Protein AF-A0A938SX46-F1 (afdb_monomer)

pLDDT: mean 93.07, std 6.9, range [54.84, 98.25]

Sequence (60 aa):
MGTLRVGVIAFVNTLPLTRGLEKSRSPEVELVYASPSALADRLRYGELDAALIPAVEFFR

Foldseek 3Di:
DAAAEEEEEDDPVCPVVVVVVVVVPDVSYDYDYDDQVVQLVCVVVVVHPYYDHDPVSVVD

Secondary structure (DSSP, 8-state):
-PPEEEEE---TTTHHHHHHHHHH--TTEEEEE--HHHHHHHHHTTS-SEE---HHHHT-

Radius of gyration: 11.49 Å; Cα contacts (8 Å, |Δi|>4): 80; chains: 1; bounding box: 25×25×25 Å

Structure (mmCIF, N/CA/C/O backbone):
data_AF-A0A938SX46-F1
#
_entry.id   AF-A0A938SX46-F1
#
loop_
_atom_site.group_PDB
_atom_site.id
_atom_site.type_symbol
_atom_site.label_atom_id
_atom_site.label_alt_id
_atom_site.label_comp_id
_atom_site.label_asym_id
_atom_site.label_entity_id
_atom_site.label_seq_id
_atom_site.pdbx_PDB_ins_code
_atom_site.Cartn_x
_atom_site.Cartn_y
_atom_site.Cartn_z
_atom_site.occupancy
_atom_site.B_iso_or_equiv
_atom_site.auth_seq_id
_atom_site.auth_comp_id
_atom_site.auth_asym_id
_atom_site.auth_atom_id
_atom_site.pdbx_PDB_model_num
ATOM 1 N N . MET A 1 1 ? -14.203 9.707 14.576 1.00 54.84 1 MET A N 1
ATOM 2 C CA . MET A 1 1 ? -13.668 9.371 13.240 1.00 54.84 1 MET A CA 1
ATOM 3 C C . MET A 1 1 ? -12.581 8.329 13.444 1.00 54.84 1 MET A C 1
ATOM 5 O O . MET A 1 1 ? -11.833 8.472 14.402 1.00 54.84 1 MET A O 1
ATOM 9 N N . GLY A 1 2 ? -12.599 7.229 12.686 1.00 80.31 2 GLY A N 1
ATOM 10 C CA . GLY A 1 2 ? -11.607 6.153 12.820 1.00 80.31 2 GLY A CA 1
ATOM 11 C C . GLY A 1 2 ? -10.330 6.468 12.039 1.00 80.31 2 GLY A C 1
ATOM 12 O O . GLY A 1 2 ? -10.385 7.226 11.075 1.00 80.31 2 GLY A O 1
ATOM 13 N N . THR A 1 3 ? -9.199 5.901 12.459 1.00 90.31 3 THR A N 1
ATOM 14 C CA . THR A 1 3 ? -7.923 5.982 11.733 1.00 90.31 3 THR A CA 1
ATOM 15 C C . THR A 1 3 ? -8.024 5.236 10.401 1.00 90.31 3 THR A C 1
ATOM 17 O O . THR A 1 3 ? -8.437 4.079 10.375 1.00 90.31 3 THR A O 1
ATOM 20 N N . LEU A 1 4 ? -7.639 5.889 9.305 1.00 94.44 4 LEU A N 1
ATOM 21 C CA . LEU A 1 4 ? -7.583 5.317 7.964 1.00 94.44 4 LEU A CA 1
ATOM 22 C C . LEU A 1 4 ? -6.333 4.438 7.816 1.00 94.44 4 LEU A C 1
ATOM 24 O O . LEU A 1 4 ? -5.212 4.933 7.913 1.00 94.44 4 LEU A O 1
ATOM 28 N N . ARG A 1 5 ? -6.512 3.150 7.533 1.00 96.44 5 ARG A N 1
ATOM 29 C CA . ARG A 1 5 ? -5.437 2.167 7.342 1.00 96.44 5 ARG A CA 1
ATOM 30 C C . ARG A 1 5 ? -5.075 2.091 5.864 1.00 96.44 5 ARG A C 1
ATOM 32 O O . ARG A 1 5 ? -5.842 1.567 5.053 1.00 96.44 5 ARG A O 1
ATOM 39 N N . VAL A 1 6 ? -3.904 2.611 5.506 1.00 96.69 6 VAL A N 1
ATOM 40 C CA . VAL A 1 6 ? -3.447 2.724 4.116 1.00 96.69 6 VAL A CA 1
ATOM 41 C C . VAL A 1 6 ? -2.259 1.801 3.861 1.00 96.69 6 VAL A C 1
ATOM 43 O O . VAL A 1 6 ? -1.170 1.987 4.400 1.00 96.69 6 VAL A O 1
ATOM 46 N N . GLY A 1 7 ? -2.460 0.813 2.993 1.00 97.44 7 GLY A N 1
ATOM 47 C CA . GLY A 1 7 ? -1.433 -0.115 2.537 1.00 97.44 7 GLY A CA 1
ATOM 48 C C . GLY A 1 7 ? -0.428 0.531 1.584 1.00 97.44 7 GLY A C 1
ATOM 49 O O . GLY A 1 7 ? -0.804 1.012 0.514 1.00 97.44 7 GLY A O 1
ATOM 50 N N . VAL A 1 8 ? 0.858 0.488 1.925 1.00 97.00 8 VAL A N 1
ATOM 51 C CA . VAL A 1 8 ? 1.946 1.067 1.125 1.00 97.00 8 VAL A CA 1
A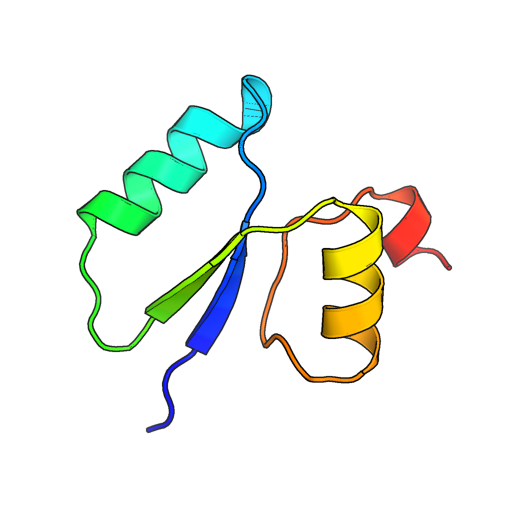TOM 52 C C . VAL A 1 8 ? 3.068 0.063 0.857 1.00 97.00 8 VAL A C 1
ATOM 54 O O . VAL A 1 8 ? 3.337 -0.845 1.642 1.00 97.00 8 VAL A O 1
ATOM 57 N N . ILE A 1 9 ? 3.749 0.249 -0.275 1.00 95.25 9 ILE A N 1
ATOM 58 C CA . ILE A 1 9 ? 4.903 -0.547 -0.715 1.00 95.25 9 ILE A CA 1
ATOM 59 C C . ILE A 1 9 ? 6.159 0.321 -0.787 1.00 95.25 9 ILE A C 1
ATOM 61 O O . ILE A 1 9 ? 6.103 1.504 -1.138 1.00 95.25 9 ILE A O 1
ATOM 65 N N . ALA A 1 10 ? 7.306 -0.288 -0.488 1.00 88.81 10 ALA A N 1
ATOM 66 C CA . ALA A 1 10 ? 8.620 0.354 -0.494 1.00 88.81 10 ALA A CA 1
ATOM 67 C C . ALA A 1 10 ? 9.411 0.058 -1.785 1.00 88.81 10 ALA A C 1
ATOM 69 O O . ALA A 1 10 ? 10.595 -0.273 -1.743 1.00 88.81 10 ALA A O 1
ATOM 70 N N . PHE A 1 11 ? 8.757 0.151 -2.946 1.00 93.44 11 PHE A N 1
ATOM 71 C CA . PHE A 1 11 ? 9.440 0.086 -4.236 1.00 93.44 11 PHE A CA 1
ATOM 72 C C . PHE A 1 11 ? 9.932 1.470 -4.659 1.00 93.44 11 PHE A C 1
ATOM 74 O O . PHE A 1 11 ? 9.406 2.502 -4.245 1.00 93.44 11 PHE A O 1
ATOM 81 N N . VAL A 1 12 ? 10.958 1.503 -5.509 1.00 94.06 12 VAL A N 1
ATOM 82 C CA . VAL A 1 12 ? 11.593 2.761 -5.938 1.00 94.06 12 VAL A CA 1
ATOM 83 C C . VAL A 1 12 ? 10.587 3.699 -6.612 1.00 94.06 12 VAL A C 1
ATOM 85 O O . VAL A 1 12 ? 10.615 4.904 -6.379 1.00 94.06 12 VAL A O 1
ATOM 88 N N . ASN A 1 13 ? 9.658 3.147 -7.394 1.00 92.44 13 ASN A N 1
ATOM 89 C CA . ASN A 1 13 ? 8.612 3.903 -8.081 1.00 92.44 13 ASN A CA 1
ATOM 90 C C . ASN A 1 13 ? 7.530 4.464 -7.140 1.00 92.44 13 ASN A C 1
ATOM 92 O O . ASN A 1 13 ? 6.888 5.448 -7.495 1.00 92.44 13 ASN A O 1
ATOM 96 N N . THR A 1 14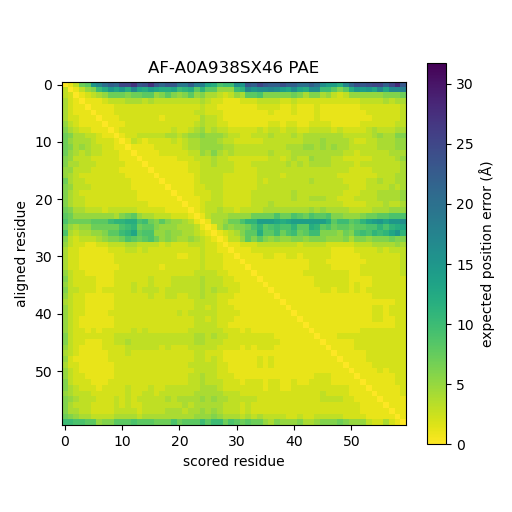 ? 7.328 3.883 -5.954 1.00 94.19 14 THR A N 1
ATOM 97 C CA . THR A 1 14 ? 6.340 4.357 -4.966 1.00 94.19 14 THR A CA 1
ATOM 98 C C . THR A 1 14 ? 6.958 5.202 -3.857 1.00 94.19 14 THR A C 1
ATOM 10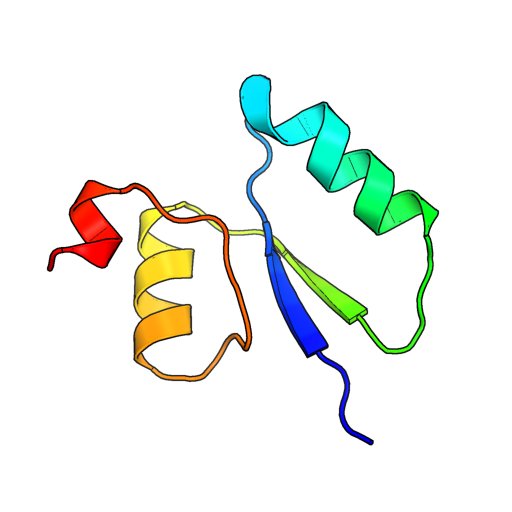0 O O . THR A 1 14 ? 6.244 5.914 -3.153 1.00 94.19 14 THR A O 1
ATOM 103 N N . LEU A 1 15 ? 8.287 5.196 -3.733 1.00 93.44 15 LEU A N 1
A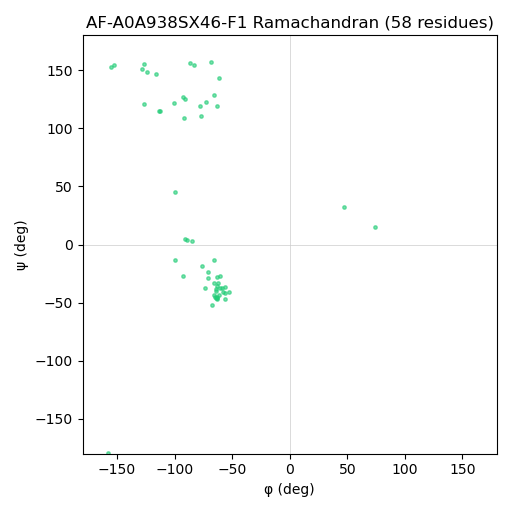TOM 104 C CA . LEU A 1 15 ? 9.025 5.895 -2.685 1.00 93.44 15 LEU A CA 1
ATOM 105 C C . LEU A 1 15 ? 8.684 7.395 -2.545 1.00 93.44 15 LEU A C 1
ATOM 107 O O . LEU A 1 15 ? 8.567 7.843 -1.401 1.00 93.44 15 LEU A O 1
ATOM 111 N N . PRO A 1 16 ? 8.494 8.188 -3.627 1.00 93.88 16 PRO A N 1
ATOM 112 C CA . PRO A 1 16 ? 8.104 9.594 -3.490 1.00 93.88 16 PRO A CA 1
ATOM 113 C C . PRO A 1 16 ? 6.752 9.776 -2.788 1.00 93.88 16 PRO A C 1
ATOM 115 O O . PRO A 1 16 ? 6.635 10.621 -1.901 1.00 93.88 16 PRO A O 1
ATOM 118 N N . LEU A 1 17 ? 5.756 8.957 -3.143 1.00 92.31 17 LEU A N 1
ATOM 119 C CA . LEU A 1 17 ? 4.421 8.985 -2.541 1.00 92.31 17 LEU A CA 1
ATOM 120 C C . LEU A 1 17 ? 4.477 8.543 -1.079 1.00 92.31 17 LEU A C 1
ATOM 122 O O . LEU A 1 17 ? 4.018 9.266 -0.197 1.00 92.31 17 LEU A O 1
ATOM 126 N N . THR A 1 18 ? 5.092 7.389 -0.821 1.00 91.81 18 THR A N 1
ATOM 127 C CA . THR A 1 18 ? 5.203 6.804 0.516 1.00 91.81 18 THR A CA 1
ATOM 128 C C . THR A 1 18 ? 5.874 7.773 1.496 1.00 91.81 18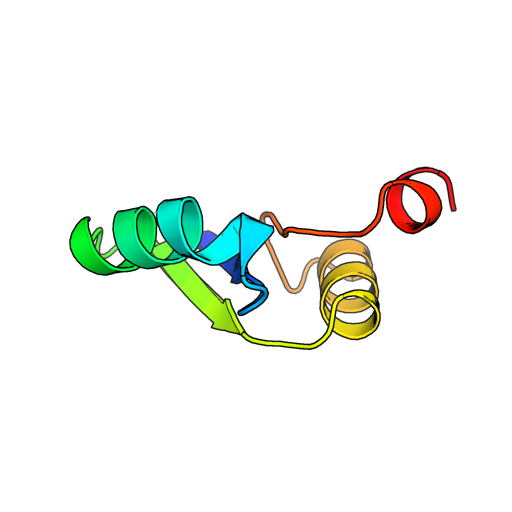 THR A C 1
ATOM 130 O O . THR A 1 18 ? 5.325 8.063 2.556 1.00 91.81 18 THR A O 1
ATOM 133 N N . ARG A 1 19 ? 6.998 8.387 1.101 1.00 92.25 19 ARG A N 1
ATOM 134 C CA . ARG A 1 19 ? 7.679 9.400 1.926 1.00 92.25 19 ARG A CA 1
ATOM 135 C C . ARG A 1 19 ? 6.852 10.669 2.119 1.00 92.25 19 ARG A C 1
ATOM 137 O O . ARG A 1 19 ? 6.976 11.325 3.150 1.00 92.25 19 ARG A O 1
ATOM 144 N N . GLY A 1 20 ? 6.054 11.057 1.125 1.00 92.25 20 GLY A N 1
ATOM 145 C CA . GLY A 1 20 ? 5.127 12.182 1.247 1.00 92.25 20 GLY A CA 1
ATOM 146 C C . GLY A 1 20 ? 4.068 11.928 2.320 1.00 92.25 20 GLY A C 1
ATOM 147 O O . GLY A 1 20 ? 3.838 12.785 3.173 1.00 92.25 20 GLY A O 1
ATOM 148 N N . LEU A 1 21 ? 3.494 10.723 2.328 1.00 89.81 21 LEU A N 1
ATOM 149 C CA . LEU A 1 21 ? 2.500 10.298 3.314 1.00 89.81 21 LEU A CA 1
ATOM 150 C C . LEU A 1 21 ? 3.091 10.239 4.729 1.00 89.81 21 LEU A C 1
ATOM 152 O O . LEU A 1 21 ? 2.513 10.820 5.645 1.00 89.81 21 LEU A O 1
ATOM 156 N N . GLU A 1 22 ? 4.278 9.652 4.903 1.00 90.94 22 GLU A N 1
ATOM 157 C CA . GLU A 1 22 ? 4.982 9.619 6.198 1.00 90.94 22 GLU A CA 1
ATOM 158 C C . GLU A 1 22 ? 5.244 11.024 6.759 1.00 90.94 22 GLU A C 1
ATOM 160 O O . GLU A 1 22 ? 5.090 11.278 7.955 1.00 90.94 22 GLU A O 1
ATOM 165 N N . LYS A 1 23 ? 5.631 11.964 5.888 1.00 91.38 23 LYS A N 1
ATOM 166 C CA . LYS A 1 23 ? 5.907 13.354 6.275 1.00 91.38 23 LYS A CA 1
ATOM 167 C C . LYS A 1 23 ? 4.657 14.135 6.652 1.00 91.38 23 LYS A C 1
ATOM 169 O O . LYS A 1 23 ? 4.771 15.052 7.460 1.00 91.38 23 LYS A O 1
ATOM 174 N N . SER A 1 24 ? 3.498 13.796 6.084 1.00 85.44 24 SER A N 1
ATOM 175 C CA . SER A 1 24 ? 2.239 14.489 6.384 1.00 85.44 24 SER A CA 1
ATOM 176 C C . SER A 1 24 ? 1.854 14.387 7.864 1.00 85.44 24 SER A C 1
ATOM 178 O O . SER A 1 24 ? 1.206 15.293 8.379 1.00 85.44 24 SER A O 1
ATOM 180 N N . ARG A 1 25 ? 2.290 13.313 8.550 1.00 75.00 25 ARG A N 1
ATOM 181 C CA . ARG A 1 25 ? 2.018 13.032 9.971 1.00 75.00 25 ARG A CA 1
ATOM 182 C C . ARG A 1 25 ? 0.545 13.201 10.357 1.00 75.00 25 ARG A C 1
ATOM 184 O O . ARG A 1 25 ? 0.256 13.586 11.489 1.00 75.00 25 ARG A O 1
ATOM 191 N N . SER A 1 26 ? -0.381 12.925 9.436 1.00 83.50 26 SER A N 1
ATOM 192 C CA . SER A 1 26 ? -1.801 12.976 9.766 1.00 83.50 26 SER A CA 1
ATOM 193 C C . SER A 1 26 ? -2.099 11.917 10.835 1.00 83.50 26 SER A C 1
ATOM 195 O O . SER A 1 26 ? -1.890 10.733 10.568 1.00 83.50 26 SER A O 1
ATOM 197 N N . PRO A 1 27 ? -2.576 12.299 12.035 1.00 79.00 27 PRO A N 1
ATOM 198 C CA . PRO A 1 27 ? -2.889 11.341 13.099 1.00 79.00 27 PRO A CA 1
ATOM 199 C C . PRO A 1 27 ? -4.059 10.418 12.726 1.00 79.00 27 PRO A C 1
ATOM 201 O O . PRO A 1 27 ? -4.289 9.405 13.378 1.00 79.00 27 PRO A O 1
ATOM 204 N N . GLU A 1 28 ? -4.787 10.761 11.665 1.00 89.94 28 GLU A N 1
ATOM 205 C CA . GLU A 1 28 ? -5.915 10.003 11.138 1.00 89.94 28 GLU A CA 1
ATOM 206 C C . GLU A 1 28 ? -5.494 8.980 10.074 1.00 89.94 28 GLU A C 1
ATOM 208 O 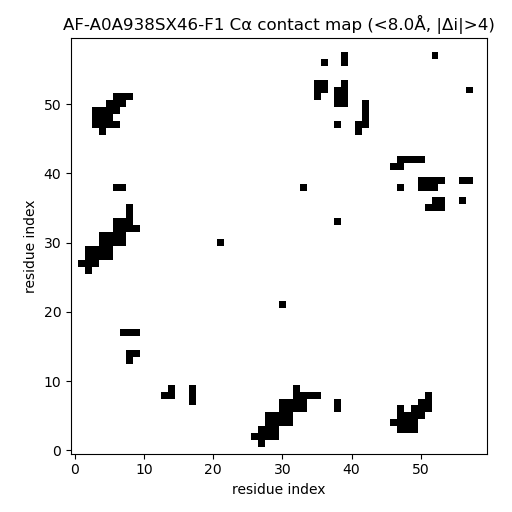O . GLU A 1 28 ? -6.363 8.347 9.487 1.00 89.94 28 GLU A O 1
ATOM 213 N N . VAL A 1 29 ? -4.192 8.805 9.808 1.00 92.38 29 VAL A N 1
ATOM 214 C CA . VAL A 1 29 ? -3.686 7.848 8.814 1.00 92.38 29 VAL A CA 1
ATOM 215 C C . VAL A 1 29 ? -2.640 6.925 9.430 1.00 92.38 29 VAL A C 1
ATOM 217 O O . VAL A 1 29 ? -1.582 7.360 9.881 1.00 92.38 29 VAL A O 1
ATOM 220 N N . GLU A 1 30 ? -2.911 5.627 9.380 1.00 94.38 30 GLU A N 1
ATOM 221 C CA . GLU A 1 30 ? -1.964 4.564 9.692 1.00 94.38 30 GLU A CA 1
ATOM 222 C C . GLU A 1 30 ? -1.411 3.988 8.385 1.00 94.38 30 GLU A C 1
ATOM 224 O O . GLU A 1 30 ? -2.163 3.501 7.539 1.00 94.38 30 GLU A O 1
ATOM 229 N N . LEU A 1 31 ? -0.089 4.032 8.211 1.00 95.06 31 LEU A N 1
ATOM 230 C CA . LEU A 1 31 ? 0.572 3.428 7.055 1.00 95.06 31 LEU A CA 1
ATOM 231 C C . LEU A 1 31 ? 0.961 1.985 7.362 1.00 95.06 31 LEU A C 1
ATOM 233 O O . LEU A 1 31 ? 1.698 1.714 8.308 1.00 95.06 31 LEU A O 1
ATOM 237 N N . VAL A 1 32 ? 0.507 1.064 6.517 1.00 96.56 32 VAL A N 1
ATOM 238 C CA . VAL A 1 32 ? 0.721 -0.372 6.679 1.00 96.56 32 VAL A CA 1
ATOM 239 C C . VAL A 1 32 ? 1.613 -0.889 5.558 1.00 96.56 32 VAL A C 1
ATOM 241 O O . VAL A 1 32 ? 1.228 -0.897 4.391 1.00 96.56 32 VAL A O 1
ATOM 244 N N . TYR A 1 33 ? 2.805 -1.360 5.912 1.00 96.81 33 TYR A N 1
ATOM 245 C CA . TYR A 1 33 ? 3.767 -1.906 4.958 1.00 96.81 33 TYR A CA 1
ATOM 246 C C . TYR A 1 33 ? 3.622 -3.421 4.817 1.00 96.81 33 TYR A C 1
ATOM 248 O O . TYR A 1 33 ? 3.691 -4.147 5.808 1.00 96.81 33 TYR A O 1
ATOM 256 N N . ALA A 1 34 ? 3.468 -3.907 3.585 1.00 96.94 34 ALA A N 1
ATOM 257 C CA . ALA A 1 34 ? 3.515 -5.334 3.260 1.00 96.94 34 ALA A CA 1
ATOM 258 C C . ALA A 1 34 ? 3.861 -5.555 1.775 1.00 96.94 34 ALA A C 1
ATOM 260 O O . ALA A 1 34 ? 4.077 -4.603 1.024 1.00 96.94 34 ALA A O 1
ATOM 261 N N . SER A 1 35 ? 3.932 -6.816 1.340 1.00 96.12 35 SER A N 1
ATOM 262 C CA . SER A 1 35 ? 4.083 -7.145 -0.083 1.00 96.12 35 SER A CA 1
ATOM 263 C C . SER A 1 35 ? 2.813 -6.790 -0.880 1.00 96.12 35 SER A C 1
ATOM 265 O O . SER A 1 35 ? 1.725 -6.765 -0.302 1.00 96.12 35 SER A O 1
ATOM 267 N N . PRO A 1 36 ? 2.904 -6.572 -2.208 1.00 95.75 36 PRO A N 1
ATOM 268 C CA . PRO A 1 36 ? 1.737 -6.226 -3.024 1.00 95.75 36 PRO A CA 1
ATOM 269 C C . PRO A 1 36 ? 0.586 -7.243 -2.932 1.00 95.75 36 PRO A C 1
ATOM 271 O O . PRO A 1 36 ? -0.567 -6.840 -2.814 1.00 95.75 36 PRO A O 1
ATOM 274 N N . SER A 1 37 ? 0.887 -8.548 -2.940 1.00 95.44 37 SER A N 1
ATOM 275 C CA . SER A 1 37 ? -0.128 -9.604 -2.796 1.00 95.44 37 SER A CA 1
ATOM 276 C C . SER A 1 37 ? -0.789 -9.575 -1.418 1.00 95.44 37 SER A C 1
ATOM 278 O O . SER A 1 37 ? -2.009 -9.621 -1.329 1.00 95.44 37 SER A O 1
ATOM 280 N N . ALA A 1 38 ? -0.004 -9.402 -0.348 1.00 97.31 38 ALA A N 1
ATOM 281 C CA . ALA A 1 38 ? -0.551 -9.310 1.003 1.00 97.31 38 ALA A CA 1
ATOM 282 C C . ALA A 1 38 ? -1.441 -8.071 1.173 1.00 97.31 38 ALA A C 1
ATOM 284 O O . ALA A 1 38 ? -2.493 -8.152 1.795 1.00 97.31 38 ALA A O 1
ATOM 285 N N . LEU A 1 39 ? -1.056 -6.924 0.606 1.00 98.00 39 LEU A N 1
ATOM 286 C CA . LEU A 1 39 ? -1.903 -5.730 0.625 1.00 98.00 39 LEU A CA 1
ATOM 287 C C . LEU A 1 39 ? -3.210 -5.935 -0.146 1.00 98.00 39 LEU A C 1
ATOM 289 O O . LEU A 1 39 ? -4.248 -5.466 0.313 1.00 98.00 39 LEU A O 1
ATOM 293 N N . ALA A 1 40 ? -3.174 -6.640 -1.279 1.00 97.94 40 ALA A N 1
ATOM 294 C CA . ALA A 1 40 ? -4.375 -6.963 -2.041 1.00 97.94 40 ALA A CA 1
ATOM 295 C C . ALA A 1 40 ? -5.341 -7.849 -1.244 1.00 97.94 40 ALA A C 1
ATOM 297 O O . ALA A 1 40 ? -6.522 -7.524 -1.157 1.00 97.94 40 ALA A O 1
ATOM 298 N N . ASP A 1 41 ? -4.846 -8.905 -0.597 1.00 97.81 41 ASP A N 1
ATOM 299 C CA . ASP A 1 41 ? -5.679 -9.774 0.242 1.00 97.81 41 ASP A CA 1
ATOM 300 C C . ASP A 1 41 ? -6.271 -9.011 1.430 1.00 97.81 41 ASP A C 1
ATOM 302 O O . ASP A 1 41 ? -7.476 -9.050 1.669 1.00 97.81 41 ASP A O 1
ATOM 306 N N . ARG A 1 42 ? -5.448 -8.235 2.136 1.00 98.25 42 ARG A N 1
ATOM 307 C CA . ARG A 1 42 ? -5.894 -7.441 3.288 1.00 98.25 42 ARG A CA 1
ATOM 308 C C . ARG A 1 42 ? -6.913 -6.369 2.904 1.00 98.25 42 ARG A C 1
ATOM 310 O O . ARG A 1 42 ? -7.852 -6.125 3.657 1.00 98.25 42 ARG A O 1
ATOM 317 N N . LEU A 1 43 ? -6.770 -5.761 1.725 1.00 98.19 43 LEU A N 1
ATOM 318 C CA . LEU A 1 43 ? -7.776 -4.850 1.178 1.00 98.19 43 LE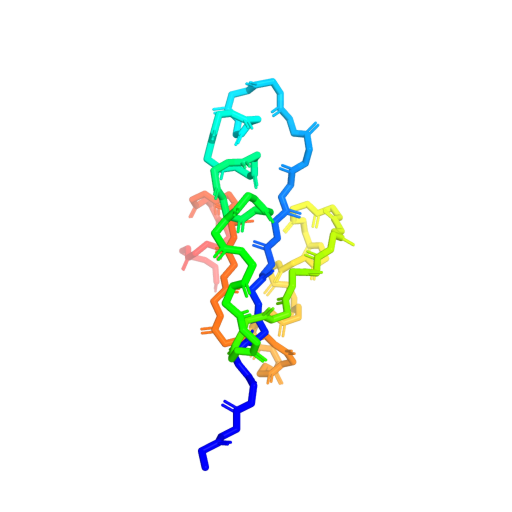U A CA 1
ATOM 319 C C . LEU A 1 43 ? -9.088 -5.590 0.870 1.00 98.19 43 LEU A C 1
ATOM 321 O O . LEU A 1 43 ? -10.152 -5.114 1.255 1.00 98.19 43 LEU A O 1
ATOM 325 N N . ARG A 1 44 ? -9.027 -6.774 0.241 1.00 97.19 44 ARG A N 1
ATOM 326 C CA . ARG A 1 44 ? -10.214 -7.600 -0.062 1.00 97.19 44 ARG A CA 1
ATOM 327 C C . ARG A 1 44 ? -10.983 -8.024 1.188 1.00 97.19 44 ARG A C 1
ATOM 329 O O . ARG A 1 44 ? -12.209 -8.055 1.157 1.00 97.19 44 ARG A O 1
ATOM 336 N N . TYR A 1 45 ? -10.283 -8.323 2.280 1.00 97.31 45 TYR A N 1
ATOM 337 C CA . TYR A 1 45 ? -10.901 -8.703 3.554 1.00 97.31 45 TYR A CA 1
ATOM 338 C C . TYR A 1 45 ? -11.304 -7.507 4.440 1.00 97.31 45 TYR A C 1
ATOM 340 O O . TYR A 1 45 ? -11.793 -7.712 5.549 1.00 97.31 45 TYR A O 1
ATOM 348 N N . GLY A 1 46 ? -11.136 -6.260 3.978 1.00 97.06 46 GLY A N 1
ATOM 349 C CA . GLY A 1 46 ? -11.519 -5.057 4.734 1.00 97.06 46 GLY A CA 1
ATOM 350 C C . GLY A 1 46 ? -10.593 -4.716 5.911 1.00 97.06 46 GLY A C 1
ATOM 351 O O . GLY A 1 46 ? -10.931 -3.905 6.781 1.00 97.06 46 GLY A O 1
ATOM 352 N N . GLU A 1 47 ? -9.404 -5.318 5.957 1.00 98.00 47 GLU A N 1
ATOM 353 C CA . GLU A 1 47 ? -8.372 -4.997 6.947 1.00 98.00 47 GLU A CA 1
ATOM 354 C C . GLU A 1 47 ? -7.649 -3.678 6.643 1.00 98.00 47 GLU A C 1
ATOM 356 O O . GLU A 1 47 ? -6.999 -3.113 7.525 1.00 98.00 47 GLU A O 1
ATOM 361 N N . LEU A 1 48 ? -7.750 -3.203 5.401 1.00 98.25 48 LEU A N 1
ATOM 362 C CA . LEU A 1 48 ? -7.244 -1.919 4.929 1.00 98.25 48 LEU A CA 1
ATOM 363 C C . LEU A 1 48 ? -8.389 -1.120 4.315 1.00 98.25 48 LEU A C 1
ATOM 365 O O . LEU A 1 48 ? -9.294 -1.691 3.712 1.00 98.25 48 LEU A O 1
ATOM 369 N N . ASP A 1 49 ? -8.311 0.200 4.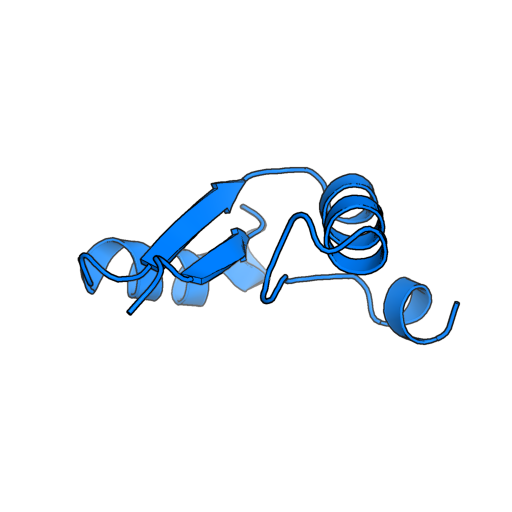431 1.00 97.12 49 ASP A N 1
ATOM 370 C CA . ASP A 1 49 ? -9.303 1.116 3.865 1.00 97.12 49 ASP A CA 1
ATOM 371 C C . ASP A 1 49 ? -8.892 1.581 2.453 1.00 97.12 49 ASP A C 1
ATOM 373 O O . ASP A 1 49 ? -9.732 1.888 1.611 1.00 97.12 49 ASP A O 1
ATOM 377 N N . ALA A 1 50 ? -7.585 1.592 2.173 1.00 96.12 50 ALA A N 1
ATOM 378 C CA . ALA A 1 50 ? -7.003 1.793 0.846 1.00 96.12 50 ALA A CA 1
ATOM 379 C C . ALA A 1 50 ? -5.637 1.096 0.763 1.00 96.12 50 ALA A C 1
ATOM 381 O O . ALA A 1 50 ? -4.972 0.928 1.784 1.00 96.12 50 ALA A O 1
ATOM 382 N N . ALA A 1 51 ? -5.172 0.708 -0.429 1.00 97.44 51 ALA A N 1
ATOM 383 C CA . ALA A 1 51 ? -3.830 0.145 -0.590 1.00 97.44 51 ALA A CA 1
ATOM 384 C C . ALA A 1 51 ? -3.257 0.309 -2.005 1.00 97.44 51 ALA A C 1
ATOM 386 O O . ALA A 1 51 ? -3.990 0.324 -2.994 1.00 97.44 51 ALA A O 1
ATOM 387 N N . LEU A 1 52 ? -1.927 0.364 -2.102 1.00 96.62 52 LEU A N 1
ATOM 388 C CA . LEU A 1 52 ? -1.198 0.206 -3.360 1.00 96.62 52 LEU A CA 1
ATOM 389 C C . LEU A 1 52 ? -1.140 -1.281 -3.743 1.00 96.62 52 LEU A C 1
ATOM 391 O O . LEU A 1 52 ? -0.423 -2.057 -3.110 1.00 96.62 52 LEU A O 1
ATOM 395 N N . ILE A 1 53 ? -1.861 -1.663 -4.800 1.00 96.50 53 ILE A N 1
ATOM 396 C CA . ILE A 1 53 ? -1.918 -3.042 -5.309 1.00 96.50 53 ILE A CA 1
ATOM 397 C C . ILE A 1 53 ? -1.575 -3.097 -6.807 1.00 96.50 53 ILE A C 1
ATOM 399 O O . ILE A 1 53 ? -1.755 -2.105 -7.518 1.00 96.50 53 ILE A O 1
ATOM 403 N N . PRO A 1 54 ? -1.090 -4.237 -7.329 1.00 94.25 54 PRO A N 1
ATOM 404 C CA . PRO A 1 54 ? -0.922 -4.425 -8.765 1.00 94.25 54 PRO A CA 1
ATOM 405 C C . PRO A 1 54 ? -2.270 -4.320 -9.491 1.00 94.25 54 PRO A C 1
ATOM 407 O O . PRO A 1 54 ? -3.269 -4.845 -9.010 1.00 94.25 54 PRO A O 1
ATOM 410 N N . ALA A 1 55 ? -2.299 -3.732 -10.691 1.00 95.69 55 ALA A N 1
ATOM 411 C CA . ALA A 1 55 ? -3.537 -3.610 -11.473 1.00 95.69 55 ALA A CA 1
ATOM 412 C C . ALA A 1 55 ? -4.216 -4.970 -11.724 1.00 95.69 55 ALA A C 1
ATOM 414 O O . ALA A 1 55 ? -5.434 -5.075 -11.661 1.00 95.69 55 ALA A O 1
ATOM 415 N N . VAL A 1 56 ? -3.429 -6.029 -11.935 1.00 95.94 56 VAL A N 1
ATOM 416 C CA . VAL A 1 56 ? -3.949 -7.396 -12.106 1.00 95.94 56 VAL A CA 1
ATOM 417 C C . VAL A 1 56 ? -4.681 -7.928 -10.872 1.00 95.94 56 VAL A C 1
ATOM 419 O O . VAL A 1 56 ? -5.564 -8.757 -11.031 1.00 95.94 56 VAL A O 1
ATOM 422 N N . GLU A 1 57 ? -4.343 -7.466 -9.663 1.00 96.00 57 GLU A N 1
ATOM 423 C CA . GLU A 1 57 ? -5.088 -7.818 -8.449 1.00 96.00 57 GLU A CA 1
ATOM 424 C C . GLU A 1 57 ? -6.435 -7.093 -8.404 1.00 96.00 57 GLU A C 1
ATOM 426 O O . GLU A 1 57 ? -7.429 -7.686 -8.019 1.00 96.00 57 GLU A O 1
ATOM 431 N N . PHE A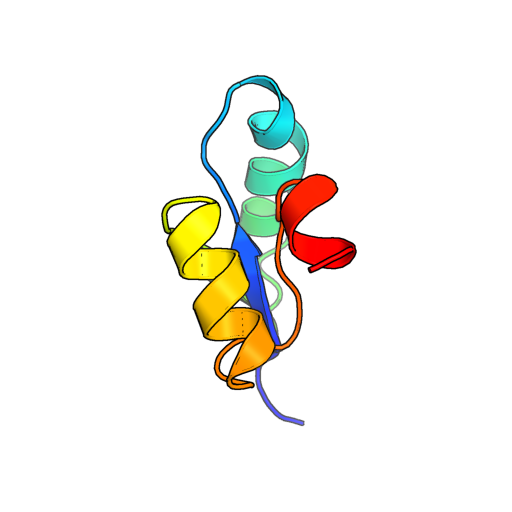 1 58 ? -6.513 -5.840 -8.857 1.00 94.12 58 PHE A N 1
ATOM 432 C CA . PHE A 1 58 ? -7.779 -5.099 -8.875 1.00 94.12 58 PHE A CA 1
ATOM 433 C C . PHE A 1 58 ? -8.841 -5.739 -9.785 1.00 94.12 58 PHE A C 1
ATOM 435 O O . PHE A 1 58 ? -10.030 -5.673 -9.495 1.00 94.12 58 PHE A O 1
ATOM 442 N N . PHE A 1 59 ? -8.414 -6.365 -10.884 1.00 94.62 59 PHE A N 1
ATOM 443 C CA . PHE A 1 59 ? -9.310 -7.040 -11.828 1.00 94.62 59 PHE A CA 1
ATOM 444 C C . PHE A 1 59 ? -9.584 -8.520 -11.490 1.00 94.62 59 PHE A C 1
ATOM 446 O O . PHE A 1 59 ? -10.244 -9.195 -12.281 1.00 94.62 59 PHE A O 1
ATOM 453 N N . ARG A 1 60 ? -9.063 -9.029 -10.367 1.00 88.19 60 ARG A N 1
ATOM 454 C CA . ARG A 1 60 ? -9.317 -10.381 -9.841 1.00 88.19 60 ARG A CA 1
ATOM 455 C C . ARG A 1 60 ? -10.320 -10.328 -8.702 1.00 88.19 60 ARG A C 1
ATOM 457 O O . ARG A 1 60 ? -11.323 -11.060 -8.809 1.00 88.19 60 ARG A O 1
#

Solvent-accessible surface area (backbone atoms only — not comparable to full-atom values): 3592 Å² total; per-residue (Å²): 136,79,67,43,34,33,29,43,48,93,44,84,89,38,38,69,58,51,53,50,56,64,69,63,64,51,89,53,54,44,81,42,79,52,55,49,68,58,31,42,52,35,41,74,72,63,74,26,78,46,60,60,54,54,71,74,60,76,78,102

Nearest PDB structures (foldseek):
  3gfg-assembly3_F  TM=4.213E-01  e=1.459E+00  Bacillus subtilis subsp. subtilis str. 168
  6zix-assembly1_B  TM=4.625E-01  e=3.850E+00  Salmonella enterica subsp. enterica serovar Typhimurium
  3snk-assembly1_A  TM=5.374E-01  e=5.080E+00  Mesorhizobium loti
  2q5c-assembly1_A  TM=4.271E-01  e=4.740E+00  Clostridium acetobutylicum ATCC 824

Mean predicted aligned error: 3.12 Å